Protein AF-A0A430FUM2-F1 (afdb_monomer)

pLDDT: mean 74.33, std 12.07, range [46.78, 91.12]

Sequence (78 aa):
MLALQAYESQVCPLCGMHTSTCHDEESVTSLYRTGRVEVCFATQMRNRAIQEFESSGTVPDDMRGAVTTTLTPRPPAT

Solvent-accessible surface area (backbone atoms only — not comparable to 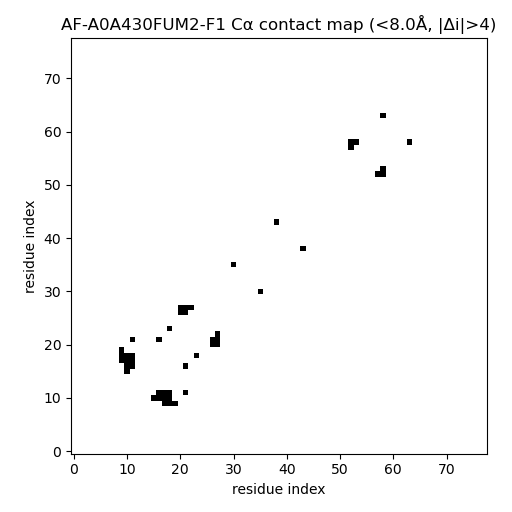full-atom values): 5108 Å² total; per-residue (Å²): 143,56,68,68,61,58,54,53,71,42,36,34,92,87,78,68,42,50,40,82,44,75,74,29,69,66,53,43,51,50,53,59,72,64,63,68,79,82,73,60,59,67,58,53,52,50,53,50,53,49,50,56,50,56,71,64,73,73,64,54,81,88,52,70,89,58,83,75,89,68,91,67,84,77,74,82,86,127

Radius of gyration: 19.79 Å; Cα contacts (8 Å, |Δi|>4): 24; chains: 1; bounding box: 45×22×46 Å

Secondary structure (DSSP, 8-state):
--HHHHHHTTB-TTT-SBHHHHS-HHHHHHHHHHT-----HHHHHHHHHHHHHHHTT---GGGTT---S---PPPPP-

Mean predicted aligned error: 12.23 Å

Structure (mmCIF, N/CA/C/O backbone):
data_AF-A0A430FUM2-F1
#
_entry.id   AF-A0A430FUM2-F1
#
loop_
_atom_site.group_PDB
_atom_site.id
_atom_site.type_symbol
_atom_site.label_atom_id
_atom_site.label_alt_id
_atom_site.label_comp_id
_atom_site.label_asym_id
_atom_site.label_entity_id
_atom_site.label_seq_id
_atom_site.pdbx_PDB_ins_code
_atom_site.Cartn_x
_atom_site.Cartn_y
_atom_site.Cartn_z
_atom_site.occupancy
_atom_site.B_iso_or_equiv
_atom_site.auth_seq_id
_atom_site.auth_comp_id
_atom_site.auth_asym_id
_atom_site.auth_atom_id
_atom_site.pdbx_PDB_model_num
ATOM 1 N N . MET A 1 1 ? -18.427 -17.674 -6.632 1.00 56.81 1 MET A N 1
ATOM 2 C CA . MET A 1 1 ? -17.974 -16.302 -6.314 1.00 56.81 1 MET A CA 1
ATOM 3 C C . MET A 1 1 ? -18.377 -15.983 -4.883 1.00 56.81 1 MET A C 1
ATOM 5 O O . MET A 1 1 ? -19.491 -15.537 -4.685 1.00 56.81 1 MET A O 1
ATOM 9 N N . LEU A 1 2 ? -17.551 -16.314 -3.886 1.00 71.62 2 LEU A N 1
ATOM 10 C CA . LEU A 1 2 ? -17.905 -16.064 -2.476 1.00 71.62 2 LEU A CA 1
ATOM 11 C C . LEU A 1 2 ? -16.708 -15.578 -1.646 1.00 71.62 2 LEU A C 1
ATOM 13 O O . LEU A 1 2 ? -16.854 -14.646 -0.871 1.00 71.62 2 LEU A O 1
ATOM 17 N N . ALA A 1 3 ? -15.511 -16.139 -1.849 1.00 74.12 3 ALA A N 1
ATOM 18 C CA . ALA A 1 3 ? -14.344 -15.813 -1.023 1.00 74.12 3 ALA A CA 1
ATOM 19 C C . ALA A 1 3 ? -13.832 -14.367 -1.188 1.00 74.12 3 ALA A C 1
ATOM 21 O O . ALA A 1 3 ? -13.570 -13.704 -0.191 1.00 74.12 3 ALA A O 1
ATOM 22 N N . LEU A 1 4 ? -13.729 -13.862 -2.425 1.00 74.38 4 LEU A N 1
ATOM 23 C CA . LEU A 1 4 ? -13.246 -12.497 -2.683 1.00 74.38 4 LEU A CA 1
ATOM 24 C C . LEU A 1 4 ? -14.211 -11.443 -2.123 1.00 74.38 4 LEU A C 1
ATOM 26 O O . LEU A 1 4 ? -13.799 -10.506 -1.459 1.00 74.38 4 LEU A O 1
ATOM 30 N N . GLN A 1 5 ? -15.508 -11.664 -2.312 1.00 75.38 5 GLN A N 1
ATOM 31 C CA . GLN A 1 5 ? -16.559 -10.756 -1.862 1.00 75.38 5 GLN A CA 1
ATOM 32 C C . GLN A 1 5 ? -16.693 -10.753 -0.330 1.00 75.38 5 GLN A C 1
ATOM 34 O O . GLN A 1 5 ? -16.909 -9.706 0.275 1.00 75.38 5 GLN A O 1
ATOM 39 N N . ALA A 1 6 ? -16.508 -11.914 0.311 1.00 76.00 6 ALA A N 1
ATOM 40 C CA . ALA A 1 6 ? -16.427 -12.015 1.766 1.00 76.00 6 ALA A CA 1
ATOM 41 C C . ALA A 1 6 ? -15.212 -11.252 2.319 1.00 76.00 6 ALA A C 1
ATOM 43 O O . ALA A 1 6 ? -1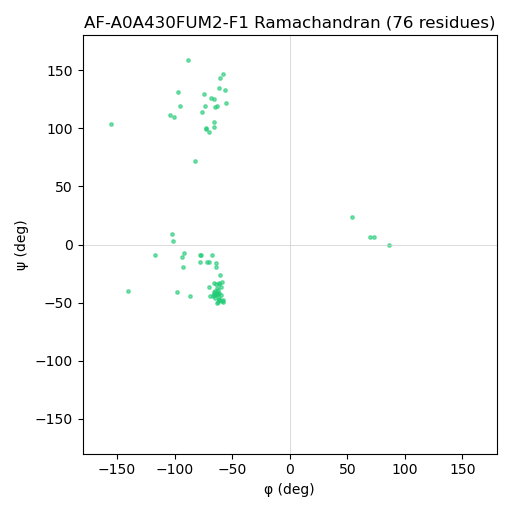5.352 -10.531 3.303 1.00 76.00 6 ALA A O 1
ATOM 44 N N . TYR A 1 7 ? -14.054 -11.350 1.661 1.00 75.62 7 TYR A N 1
ATOM 45 C CA . TYR A 1 7 ? -12.863 -10.583 2.027 1.00 75.62 7 TYR A CA 1
ATOM 46 C C . TYR A 1 7 ? -13.083 -9.070 1.865 1.00 75.62 7 TYR A C 1
ATOM 48 O O . TYR A 1 7 ? -12.875 -8.312 2.808 1.00 75.62 7 TYR A O 1
ATOM 56 N N . GLU A 1 8 ? -13.577 -8.628 0.707 1.00 77.19 8 GLU A N 1
ATOM 57 C CA . GLU A 1 8 ? -13.819 -7.207 0.417 1.00 77.19 8 GLU A CA 1
ATOM 58 C C . GLU A 1 8 ? -14.845 -6.580 1.369 1.00 77.19 8 GLU A C 1
ATOM 60 O O . GLU A 1 8 ? -14.693 -5.424 1.755 1.00 77.19 8 GLU A O 1
ATOM 65 N N . SER A 1 9 ? -15.849 -7.345 1.817 1.00 81.62 9 SER A N 1
ATOM 66 C CA . SER A 1 9 ? -16.852 -6.864 2.781 1.00 81.62 9 SER A CA 1
ATOM 67 C C . SER A 1 9 ? -16.274 -6.503 4.154 1.00 81.62 9 SER A C 1
ATOM 69 O O . SER A 1 9 ? -16.900 -5.774 4.923 1.00 81.62 9 SER A O 1
ATOM 71 N N . GLN A 1 10 ? -15.078 -7.004 4.467 1.00 87.12 10 GLN A N 1
ATOM 72 C CA . GLN A 1 10 ? -14.384 -6.725 5.718 1.00 87.12 10 GLN A CA 1
ATOM 73 C C . GLN A 1 10 ? -13.450 -5.516 5.615 1.00 87.12 10 GLN A C 1
ATOM 75 O O . GLN A 1 10 ? -12.926 -5.071 6.636 1.00 87.12 10 GLN A O 1
ATOM 80 N N . VAL A 1 11 ? -13.252 -4.964 4.416 1.00 91.12 11 VAL A N 1
ATOM 81 C CA . VAL A 1 11 ? -12.360 -3.833 4.159 1.00 91.12 11 VAL A CA 1
ATOM 82 C C . VAL A 1 11 ? -13.161 -2.531 4.130 1.00 91.12 11 VAL A C 1
ATOM 84 O O . VAL A 1 11 ? -14.182 -2.413 3.458 1.00 91.12 11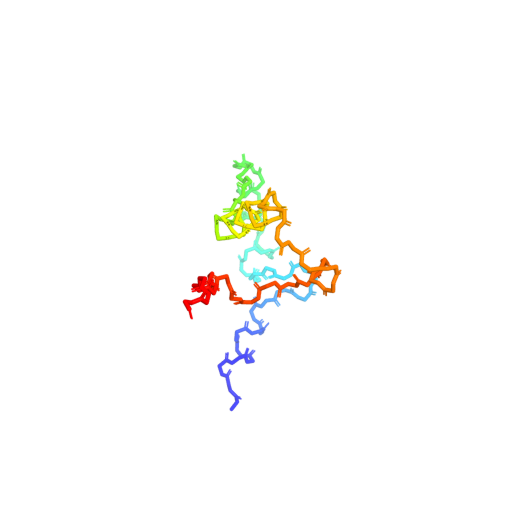 VAL A O 1
ATOM 87 N N . CYS A 1 12 ? -12.695 -1.520 4.857 1.00 85.69 12 CYS A N 1
ATOM 88 C CA . CYS A 1 12 ? -13.298 -0.197 4.854 1.00 85.69 12 CYS A CA 1
ATOM 89 C C . CYS A 1 12 ? -13.092 0.478 3.486 1.00 85.69 12 CYS A C 1
ATOM 91 O O . CYS A 1 12 ? -11.945 0.643 3.062 1.00 85.69 12 CYS A O 1
ATOM 93 N N . PRO A 1 13 ? -14.160 0.948 2.817 1.00 84.25 13 PRO A N 1
ATOM 94 C CA . PRO A 1 13 ? -14.046 1.568 1.497 1.00 84.25 13 PRO A CA 1
ATOM 95 C C . PRO A 1 13 ? -13.363 2.943 1.528 1.00 84.25 13 PRO A C 1
ATOM 97 O O . PRO A 1 13 ? -12.966 3.443 0.481 1.00 84.25 13 PRO A O 1
ATOM 100 N N . LEU A 1 14 ? -13.232 3.567 2.706 1.00 84.12 14 LEU A N 1
ATOM 101 C CA . LEU A 1 14 ? -12.595 4.879 2.849 1.00 84.12 14 LEU A CA 1
ATOM 102 C C . LEU A 1 14 ? -11.080 4.783 3.027 1.00 84.12 14 LEU A C 1
ATOM 104 O O . LEU A 1 14 ? -10.346 5.557 2.422 1.00 84.12 14 LEU A O 1
ATOM 108 N N . CYS A 1 15 ? -10.608 3.863 3.870 1.00 84.56 15 CYS A N 1
ATOM 109 C CA . CYS A 1 15 ? -9.191 3.783 4.238 1.00 84.56 15 CYS A CA 1
ATOM 110 C C . CYS A 1 15 ? -8.499 2.483 3.810 1.00 84.56 15 CYS A C 1
ATOM 112 O O . CYS A 1 15 ? -7.283 2.382 3.946 1.00 84.56 15 CYS A O 1
ATOM 114 N N . GLY A 1 16 ? -9.237 1.483 3.319 1.00 85.81 16 GLY A N 1
ATOM 115 C CA . GLY A 1 16 ? -8.677 0.199 2.887 1.00 85.81 16 GLY A CA 1
ATOM 116 C C . GLY A 1 16 ? -8.224 -0.727 4.024 1.00 85.81 16 GLY A C 1
ATOM 117 O O . GLY A 1 16 ? -7.634 -1.769 3.751 1.00 85.81 16 GLY A O 1
ATOM 118 N N . MET A 1 17 ? -8.485 -0.383 5.290 1.00 85.12 17 MET A N 1
ATOM 119 C CA . MET A 1 17 ? -8.169 -1.233 6.447 1.00 85.12 17 MET A CA 1
ATOM 120 C C . MET A 1 17 ? -9.306 -2.202 6.773 1.00 85.12 17 MET A C 1
ATOM 122 O O . MET A 1 17 ? -10.462 -1.940 6.450 1.00 85.12 17 MET A O 1
ATOM 126 N N . HIS A 1 18 ? -9.000 -3.292 7.479 1.00 89.12 18 HIS A N 1
ATOM 127 C CA . HIS A 1 18 ? -10.033 -4.169 8.024 1.00 89.12 18 HIS A CA 1
ATOM 128 C C . HIS A 1 18 ? -10.921 -3.396 9.018 1.00 89.12 18 HIS A C 1
ATOM 130 O O . HIS A 1 18 ? -10.418 -2.657 9.870 1.00 89.12 18 HIS A O 1
ATOM 136 N N . THR A 1 19 ? -12.242 -3.557 8.927 1.00 88.62 19 THR A N 1
ATOM 137 C CA . THR A 1 19 ? -13.215 -2.771 9.710 1.00 88.62 19 THR A CA 1
ATOM 138 C C . THR A 1 19 ? -13.066 -2.969 11.215 1.00 88.62 19 THR A C 1
ATOM 140 O O . THR A 1 19 ? -13.220 -2.011 11.966 1.00 88.62 19 THR A O 1
ATOM 143 N N . SER A 1 20 ? -12.665 -4.163 11.661 1.00 88.00 20 SER A N 1
ATOM 144 C CA . SER A 1 20 ? -12.354 -4.419 13.078 1.00 88.00 20 SER A CA 1
ATOM 145 C C . SER A 1 20 ? -11.160 -3.619 13.607 1.00 88.00 20 SER A C 1
ATOM 147 O O . SER A 1 20 ? -10.967 -3.565 14.811 1.00 88.00 20 SER A O 1
ATOM 149 N N . THR A 1 21 ? -10.333 -3.046 12.730 1.00 84.56 21 THR A N 1
ATOM 150 C CA . THR A 1 21 ? -9.188 -2.218 13.119 1.00 84.56 21 THR A CA 1
ATOM 151 C C . THR A 1 21 ? -9.528 -0.734 13.053 1.00 84.56 21 THR A C 1
ATOM 153 O O . THR A 1 21 ? -9.123 0.002 13.942 1.00 84.56 21 THR A O 1
ATOM 156 N N . CYS A 1 22 ? -10.256 -0.274 12.026 1.00 87.19 22 CYS A N 1
ATOM 157 C CA . CYS A 1 22 ? -10.522 1.159 11.834 1.00 87.19 22 CYS A CA 1
ATOM 158 C C . CYS A 1 22 ? -11.824 1.671 12.468 1.00 87.19 22 CYS A C 1
ATOM 160 O O . CYS A 1 22 ? -11.962 2.879 12.632 1.00 87.19 22 CYS A O 1
ATOM 162 N N . HIS A 1 23 ? -12.786 0.798 12.790 1.00 90.50 23 HIS A N 1
ATOM 163 C CA . HIS A 1 23 ? -14.037 1.179 13.471 1.00 90.50 23 HIS A CA 1
ATOM 164 C C . HIS A 1 23 ? -14.028 0.855 14.973 1.00 90.50 23 HIS A C 1
ATOM 166 O O . HIS A 1 23 ? -15.031 1.068 15.648 1.00 90.50 23 HIS A O 1
ATOM 172 N N . ASP A 1 24 ? -12.909 0.351 15.490 1.00 91.12 24 ASP A N 1
ATOM 173 C CA . ASP A 1 24 ? -12.683 0.159 16.918 1.00 91.12 24 ASP A CA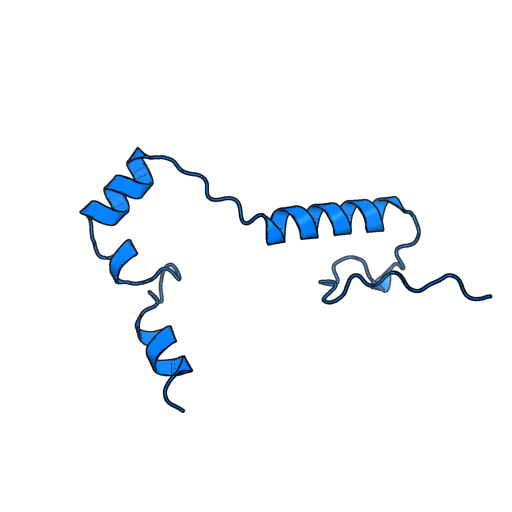 1
ATOM 174 C C . ASP A 1 24 ? -11.744 1.257 17.441 1.00 91.12 24 ASP A C 1
ATOM 176 O O . ASP A 1 24 ? -10.563 1.317 17.089 1.00 91.12 24 ASP A O 1
ATOM 180 N N . GLU A 1 25 ? -12.287 2.148 18.272 1.00 88.81 25 GLU A N 1
ATOM 181 C CA . GLU A 1 25 ? -11.575 3.303 18.824 1.00 88.81 25 GLU A CA 1
ATOM 182 C C . GLU A 1 25 ? -10.351 2.893 19.655 1.00 88.81 25 GLU A C 1
ATOM 184 O O . GLU A 1 25 ? -9.310 3.559 19.598 1.00 88.81 25 GLU A O 1
ATOM 189 N N . GLU A 1 26 ? -10.437 1.785 20.396 1.00 89.88 26 GLU A N 1
ATOM 190 C CA . GLU A 1 26 ? -9.332 1.309 21.229 1.00 89.88 26 GLU A CA 1
ATOM 191 C C . GLU A 1 26 ? -8.177 0.799 20.358 1.00 89.88 26 GLU A C 1
ATOM 193 O O . GLU A 1 26 ? -7.019 1.185 20.567 1.00 89.88 26 GLU A O 1
ATOM 198 N N . SER A 1 27 ? -8.494 0.018 19.320 1.00 84.50 27 SER A N 1
ATOM 199 C CA . SER A 1 27 ? -7.524 -0.455 18.325 1.00 84.50 27 SER A CA 1
ATOM 200 C C . SER A 1 27 ? -6.803 0.699 17.622 1.00 84.50 27 SER A C 1
ATOM 202 O O . SER A 1 27 ? -5.568 0.707 17.554 1.00 84.50 27 SER A O 1
ATOM 204 N N . VAL A 1 28 ? -7.537 1.716 17.153 1.00 84.25 28 VAL A N 1
ATOM 205 C CA . VAL A 1 28 ? -6.942 2.902 16.504 1.00 84.25 28 VAL A CA 1
ATOM 206 C C . VAL A 1 28 ? -6.067 3.686 17.484 1.00 84.25 28 VAL A C 1
ATOM 208 O O . VAL A 1 28 ? -4.945 4.076 17.148 1.00 84.25 28 VAL A O 1
ATOM 211 N N . THR A 1 29 ? -6.538 3.881 18.716 1.00 85.88 29 THR A N 1
ATOM 212 C CA . THR A 1 29 ? -5.792 4.603 19.756 1.00 85.88 29 THR A CA 1
ATOM 213 C C . THR A 1 29 ? -4.495 3.881 20.128 1.00 85.88 29 THR A C 1
ATOM 215 O O . THR A 1 29 ? -3.466 4.526 20.344 1.00 85.88 29 THR A O 1
ATOM 218 N N . SER A 1 30 ? -4.509 2.548 20.169 1.00 83.69 30 SER A N 1
ATOM 219 C CA . SER A 1 30 ? -3.322 1.721 20.409 1.00 83.69 30 SER A CA 1
ATOM 220 C C . SER A 1 30 ? -2.292 1.842 19.276 1.00 83.69 30 SER A C 1
ATOM 222 O O . SER A 1 30 ? -1.106 2.089 19.532 1.00 83.69 30 SER A O 1
ATOM 224 N N . LEU A 1 31 ? -2.736 1.765 18.015 1.00 79.81 31 LEU A N 1
ATOM 225 C CA . LEU A 1 31 ? -1.875 1.975 16.842 1.00 79.81 31 LEU A CA 1
ATOM 226 C C . LEU A 1 31 ? -1.247 3.374 16.843 1.00 79.81 31 LEU A C 1
ATOM 228 O O . LEU A 1 31 ? -0.041 3.515 16.634 1.00 79.81 31 LEU A O 1
ATOM 232 N N . TYR A 1 32 ? -2.039 4.401 17.161 1.00 80.50 32 TYR A N 1
ATOM 233 C CA . TYR A 1 32 ? -1.552 5.775 17.266 1.00 80.50 32 TYR A CA 1
ATOM 234 C C . TYR A 1 32 ? -0.503 5.935 18.375 1.00 80.50 32 TYR A C 1
ATOM 236 O O . TYR A 1 32 ? 0.584 6.457 18.131 1.00 80.50 32 TYR A O 1
ATOM 244 N N . ARG A 1 33 ? -0.789 5.446 19.591 1.00 82.56 33 ARG A N 1
ATOM 245 C CA . ARG A 1 33 ? 0.120 5.560 20.749 1.00 82.56 33 ARG A CA 1
ATOM 246 C C . ARG A 1 33 ? 1.432 4.814 20.557 1.00 82.56 33 ARG A C 1
ATOM 248 O O . ARG A 1 33 ? 2.459 5.252 21.067 1.00 82.56 33 ARG A O 1
ATOM 255 N N . THR A 1 34 ? 1.403 3.685 19.854 1.00 76.25 34 THR A N 1
ATOM 256 C CA . THR A 1 34 ? 2.619 2.915 19.571 1.00 76.25 34 THR A CA 1
ATOM 257 C C . THR A 1 34 ? 3.445 3.518 18.441 1.00 76.25 34 THR A C 1
ATOM 259 O O . THR A 1 34 ? 4.618 3.164 18.320 1.00 76.25 34 THR A O 1
ATOM 262 N N . GLY A 1 35 ? 2.877 4.433 17.640 1.00 64.81 35 GLY A N 1
ATOM 263 C CA . GLY A 1 35 ? 3.595 5.186 16.609 1.00 64.81 35 GLY A CA 1
ATOM 264 C C . GLY A 1 35 ? 4.350 4.297 15.621 1.00 64.81 35 GLY A C 1
ATOM 265 O O . GLY A 1 35 ? 5.353 4.721 15.044 1.00 64.81 35 GLY A O 1
ATOM 266 N N . ARG A 1 36 ? 3.928 3.033 15.474 1.00 60.56 36 ARG A N 1
ATOM 267 C CA . ARG A 1 36 ? 4.635 2.048 14.664 1.00 60.56 36 ARG A CA 1
ATOM 268 C C . ARG A 1 36 ? 4.422 2.391 13.202 1.00 60.56 36 ARG A C 1
ATOM 270 O O . ARG A 1 36 ? 3.393 2.080 12.616 1.00 60.56 36 ARG A O 1
ATOM 277 N N . VAL A 1 37 ? 5.426 3.029 12.615 1.00 64.81 37 VAL A N 1
ATOM 278 C CA . VAL A 1 37 ? 5.557 3.100 11.165 1.00 64.81 37 VAL A CA 1
ATOM 279 C C . VAL A 1 37 ? 5.811 1.677 10.683 1.00 64.81 37 VAL A C 1
ATOM 281 O O . VAL A 1 37 ? 6.912 1.144 10.828 1.00 64.81 37 VAL A O 1
ATOM 284 N N . GLU A 1 38 ? 4.774 1.032 10.163 1.00 66.00 38 GLU A N 1
ATOM 285 C CA . GLU A 1 38 ? 4.919 -0.278 9.547 1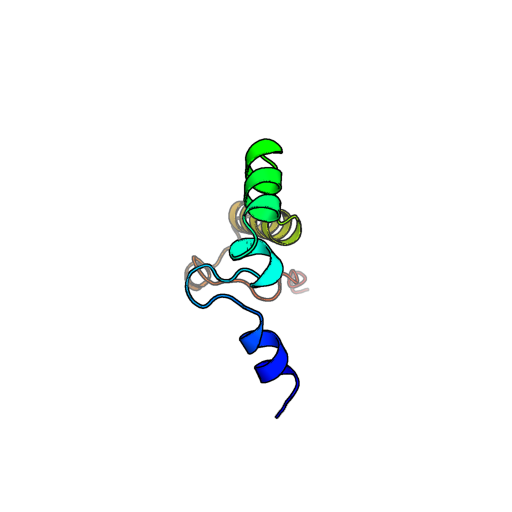.00 66.00 38 GLU A CA 1
ATOM 286 C C . GLU A 1 38 ? 5.617 -0.118 8.196 1.00 66.00 38 GLU A C 1
ATOM 288 O O . GLU A 1 38 ? 5.142 0.569 7.291 1.00 66.00 38 GLU A O 1
ATOM 293 N N . VAL A 1 39 ? 6.784 -0.745 8.065 1.00 72.12 39 VAL A N 1
ATOM 294 C CA . VAL A 1 39 ? 7.523 -0.787 6.805 1.00 72.12 39 VAL A CA 1
ATOM 295 C C . VAL A 1 39 ? 7.175 -2.087 6.098 1.00 72.12 39 VAL A C 1
ATOM 297 O O . VAL A 1 39 ? 7.474 -3.177 6.584 1.00 72.12 39 VAL A O 1
ATOM 300 N N . CYS A 1 40 ? 6.593 -1.988 4.904 1.00 77.06 40 CYS A N 1
ATOM 301 C CA . CYS A 1 40 ? 6.486 -3.140 4.020 1.00 77.06 40 CYS A CA 1
ATOM 302 C C . CYS A 1 40 ? 7.885 -3.495 3.490 1.00 77.06 40 CYS A C 1
ATOM 304 O O . CYS A 1 40 ? 8.359 -2.905 2.514 1.00 77.06 40 CYS A O 1
ATOM 306 N N . PHE A 1 41 ? 8.554 -4.461 4.126 1.00 77.19 41 PHE A N 1
ATOM 307 C CA . PHE A 1 41 ? 9.902 -4.892 3.737 1.00 77.19 41 PHE A CA 1
ATOM 308 C C . PHE A 1 41 ? 9.970 -5.401 2.291 1.00 77.19 41 PHE A C 1
ATOM 310 O O . PHE A 1 41 ? 10.963 -5.165 1.612 1.00 77.19 41 PHE A O 1
ATOM 317 N N . ALA A 1 42 ? 8.903 -6.017 1.773 1.00 72.50 42 ALA A N 1
ATOM 318 C CA . ALA A 1 42 ? 8.836 -6.408 0.364 1.00 72.50 42 ALA A CA 1
ATOM 319 C C . ALA A 1 42 ? 8.927 -5.188 -0.573 1.00 72.50 42 ALA A C 1
ATOM 321 O O . ALA A 1 42 ? 9.718 -5.188 -1.516 1.00 72.50 42 ALA A O 1
ATOM 322 N N . THR A 1 43 ? 8.181 -4.117 -0.281 1.00 72.38 43 THR A N 1
ATOM 323 C CA . THR A 1 43 ? 8.251 -2.856 -1.038 1.00 72.38 43 THR A CA 1
ATOM 324 C C . THR A 1 43 ? 9.610 -2.183 -0.882 1.00 72.38 43 THR A C 1
ATOM 326 O O . THR A 1 43 ? 10.161 -1.698 -1.867 1.00 72.38 43 T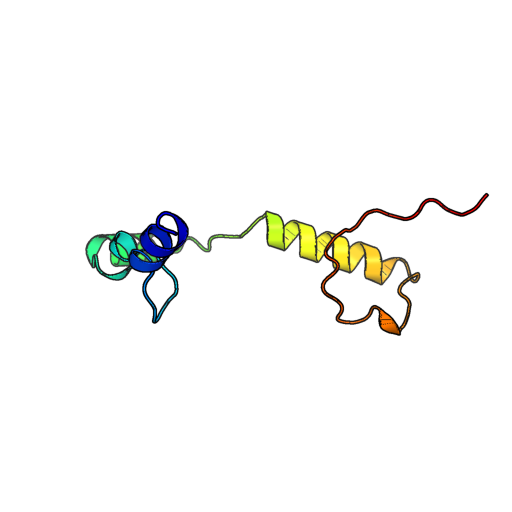HR A O 1
ATOM 329 N N . GLN A 1 44 ? 10.186 -2.192 0.324 1.00 83.69 44 GLN A N 1
ATOM 330 C CA . GLN A 1 44 ? 11.534 -1.669 0.556 1.00 83.69 44 GLN A CA 1
ATOM 331 C C . GLN A 1 44 ? 12.572 -2.396 -0.315 1.00 83.69 44 GLN A C 1
ATOM 333 O O . GLN A 1 44 ? 13.341 -1.745 -1.021 1.00 83.69 44 GLN A O 1
ATOM 338 N N . MET A 1 45 ? 12.563 -3.732 -0.310 1.00 80.81 45 MET A N 1
ATOM 339 C CA . MET A 1 45 ? 13.484 -4.553 -1.102 1.00 80.81 45 MET A CA 1
ATOM 340 C C . MET A 1 45 ? 13.271 -4.369 -2.606 1.00 80.81 45 MET A C 1
ATOM 342 O O . MET A 1 45 ? 14.245 -4.243 -3.344 1.00 80.81 45 MET A O 1
ATOM 346 N N . ARG A 1 46 ? 12.016 -4.276 -3.065 1.00 79.69 46 ARG A N 1
ATOM 347 C CA . ARG A 1 46 ? 11.700 -3.961 -4.466 1.00 79.69 46 ARG A CA 1
ATOM 348 C C . ARG A 1 46 ? 12.289 -2.614 -4.877 1.00 79.69 46 ARG A C 1
ATOM 350 O O . ARG A 1 46 ? 12.944 -2.529 -5.908 1.00 79.69 46 ARG A O 1
ATOM 357 N N . ASN A 1 47 ? 12.078 -1.574 -4.071 1.00 82.06 47 ASN A N 1
ATOM 358 C CA . ASN A 1 47 ? 12.593 -0.238 -4.364 1.00 82.06 47 ASN A CA 1
ATOM 359 C C . ASN A 1 47 ? 14.127 -0.230 -4.404 1.00 82.06 47 ASN A C 1
ATOM 361 O O . ASN A 1 47 ? 14.705 0.399 -5.285 1.00 82.06 47 ASN A O 1
ATOM 365 N N . ARG A 1 48 ? 14.784 -0.976 -3.507 1.00 85.06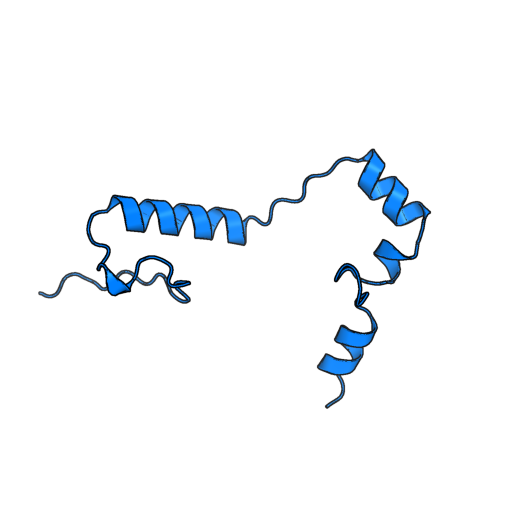 48 ARG A N 1
ATOM 366 C CA . ARG A 1 48 ? 16.239 -1.158 -3.540 1.00 85.06 48 ARG A CA 1
ATOM 367 C C . ARG A 1 48 ? 16.702 -1.839 -4.831 1.00 85.06 48 ARG A C 1
ATOM 369 O O . ARG A 1 48 ? 17.618 -1.346 -5.475 1.00 85.06 48 ARG A O 1
ATOM 376 N N . ALA A 1 49 ? 16.055 -2.929 -5.234 1.00 82.44 49 ALA A N 1
ATOM 377 C CA . ALA A 1 49 ? 16.428 -3.648 -6.448 1.00 82.44 49 ALA A CA 1
ATOM 378 C C . ALA A 1 49 ? 16.188 -2.818 -7.725 1.00 82.44 49 ALA A C 1
ATOM 380 O O . ALA A 1 49 ? 16.973 -2.901 -8.665 1.00 82.44 49 ALA A O 1
ATOM 381 N N . ILE A 1 50 ? 15.150 -1.972 -7.745 1.00 78.62 50 ILE A N 1
ATOM 382 C CA . ILE A 1 50 ? 14.934 -0.986 -8.817 1.00 78.62 50 ILE A CA 1
ATOM 383 C C . ILE A 1 50 ? 16.099 0.008 -8.872 1.00 78.62 50 ILE A C 1
ATOM 385 O O . ILE A 1 50 ? 16.656 0.209 -9.944 1.00 78.62 50 ILE A O 1
ATOM 389 N N . GLN A 1 51 ? 16.522 0.570 -7.735 1.00 83.38 51 GLN A N 1
ATOM 390 C CA . GLN A 1 51 ? 17.668 1.491 -7.685 1.00 83.38 51 GLN A CA 1
ATOM 391 C C . GLN A 1 51 ? 18.972 0.822 -8.153 1.00 83.38 51 GLN A C 1
ATOM 393 O O . GLN A 1 51 ? 19.750 1.416 -8.901 1.00 83.38 51 GLN A O 1
ATOM 398 N N . GLU A 1 52 ? 19.216 -0.425 -7.744 1.00 83.38 52 GLU A N 1
ATOM 399 C CA . GLU A 1 52 ? 20.377 -1.211 -8.190 1.00 83.38 52 GLU A CA 1
ATOM 400 C C . GLU A 1 52 ? 20.325 -1.460 -9.708 1.00 83.38 52 GLU A C 1
ATOM 402 O O . GLU A 1 52 ? 21.321 -1.281 -10.408 1.00 83.38 52 GLU A O 1
ATOM 407 N N . PHE A 1 53 ? 19.149 -1.784 -10.247 1.00 77.94 53 PHE A N 1
ATOM 408 C CA . PHE A 1 53 ? 18.954 -1.950 -11.685 1.00 77.94 53 PHE A CA 1
ATOM 409 C C . PHE A 1 53 ? 19.138 -0.632 -12.461 1.00 77.94 53 PHE A C 1
ATOM 411 O O . PHE A 1 53 ? 19.838 -0.616 -13.471 1.00 77.94 53 PHE A O 1
ATOM 418 N N . GLU A 1 54 ? 18.597 0.486 -11.973 1.00 78.94 54 GLU A N 1
ATOM 419 C CA . GLU A 1 54 ? 18.763 1.819 -12.571 1.00 78.94 54 GLU A CA 1
ATOM 420 C C . GLU A 1 54 ? 20.219 2.288 -12.584 1.00 78.94 54 GLU A C 1
ATOM 422 O O . GLU A 1 54 ? 20.712 2.786 -13.599 1.00 78.94 54 GLU A O 1
ATOM 427 N N . SER A 1 55 ? 20.933 2.069 -11.480 1.00 81.75 55 SER A N 1
ATOM 428 C CA . SER A 1 55 ? 22.349 2.432 -11.352 1.00 81.75 55 SER A CA 1
ATOM 429 C C . SER A 1 55 ? 23.295 1.550 -12.173 1.00 81.75 55 SER A C 1
ATOM 431 O O .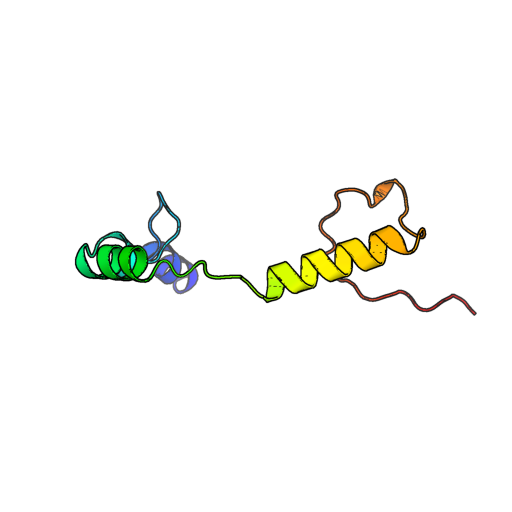 SER A 1 55 ? 24.424 1.961 -12.432 1.00 81.75 55 SER A O 1
ATOM 433 N N . SER A 1 56 ? 22.840 0.389 -12.661 1.00 81.12 56 SER A N 1
ATOM 434 C CA . SER A 1 56 ? 23.626 -0.481 -13.550 1.00 81.12 56 SER A CA 1
ATOM 435 C C . SER A 1 56 ? 23.894 0.117 -14.941 1.00 81.12 56 SER A C 1
ATOM 437 O O . SER A 1 56 ? 24.633 -0.473 -15.728 1.00 81.12 56 SER A O 1
ATOM 439 N N . GLY A 1 57 ? 23.262 1.247 -15.289 1.00 72.94 57 GLY A N 1
ATOM 440 C CA . GLY A 1 57 ? 23.424 1.910 -16.590 1.00 72.94 57 GLY A CA 1
ATOM 441 C C . GLY A 1 57 ? 22.821 1.145 -17.774 1.00 72.94 57 GLY A C 1
ATOM 442 O O . GLY A 1 57 ? 22.988 1.562 -18.916 1.00 72.94 57 GLY A O 1
ATOM 443 N N . THR A 1 58 ? 22.111 0.044 -17.512 1.00 69.00 58 THR A N 1
ATOM 444 C CA . THR A 1 58 ? 21.576 -0.866 -18.540 1.00 69.00 58 THR A CA 1
ATOM 445 C C . THR A 1 58 ? 20.076 -0.654 -18.782 1.00 69.00 58 THR A C 1
ATOM 447 O O . THR A 1 58 ? 19.459 -1.457 -19.470 1.00 69.00 58 THR A O 1
ATOM 450 N N . VAL A 1 59 ? 19.457 0.396 -18.221 1.00 68.25 59 VAL A N 1
ATOM 451 C CA . VAL A 1 59 ? 18.007 0.634 -18.347 1.00 68.25 59 VAL A CA 1
ATOM 452 C C . VAL A 1 59 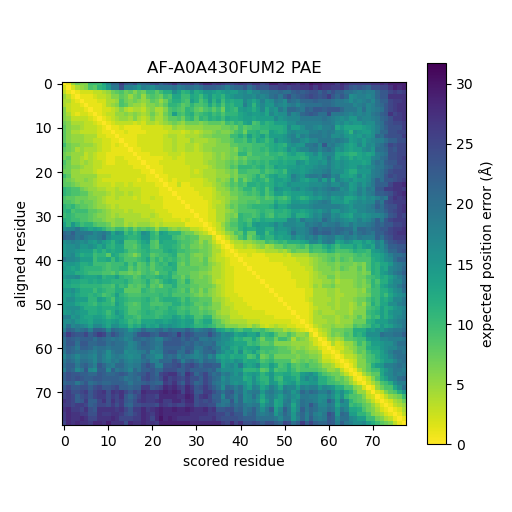? 17.675 1.188 -19.733 1.00 68.25 59 VAL A C 1
ATOM 454 O O . VAL A 1 59 ? 18.058 2.323 -20.027 1.00 68.25 59 VAL A O 1
ATOM 457 N N . PRO A 1 60 ? 16.943 0.435 -20.573 1.00 69.62 60 PRO A N 1
ATOM 458 C CA . PRO A 1 60 ? 16.400 0.958 -21.818 1.00 69.62 60 PRO A CA 1
ATOM 459 C C . PRO A 1 60 ? 15.438 2.122 -21.536 1.00 69.62 60 PRO A C 1
ATOM 461 O O . PRO A 1 60 ? 14.706 2.099 -20.544 1.00 69.62 60 PRO A O 1
ATOM 464 N N . ASP A 1 61 ? 15.419 3.148 -22.389 1.00 69.69 61 ASP A N 1
ATOM 465 C CA . ASP A 1 61 ? 14.608 4.354 -22.152 1.00 69.69 61 ASP A CA 1
ATOM 466 C C . ASP A 1 61 ? 13.098 4.073 -22.056 1.00 69.69 61 ASP A C 1
ATOM 468 O O . ASP A 1 61 ? 12.388 4.787 -21.348 1.00 69.69 61 ASP A O 1
ATOM 472 N N . ASP A 1 62 ? 12.615 3.004 -22.692 1.00 68.19 62 ASP A N 1
ATOM 473 C CA . ASP A 1 62 ? 11.223 2.541 -22.643 1.00 68.19 62 ASP A CA 1
ATOM 474 C C . ASP A 1 62 ? 10.858 1.784 -21.350 1.00 68.19 62 ASP A C 1
ATOM 476 O O . ASP A 1 62 ? 9.679 1.538 -21.094 1.00 68.19 62 ASP A O 1
ATOM 480 N N . MET A 1 63 ? 11.838 1.452 -20.501 1.00 65.75 63 MET A N 1
ATOM 481 C CA . MET A 1 63 ? 11.614 0.825 -19.192 1.00 65.75 63 MET A CA 1
ATOM 482 C C . MET A 1 63 ? 11.517 1.828 -18.034 1.00 65.75 63 MET A C 1
ATOM 484 O O . MET A 1 63 ? 11.117 1.445 -16.930 1.00 65.75 63 MET A O 1
ATOM 488 N N . ARG A 1 64 ? 11.845 3.113 -18.241 1.00 60.28 64 ARG A N 1
ATOM 489 C CA . ARG A 1 64 ? 11.730 4.135 -17.184 1.00 60.28 64 ARG A CA 1
ATOM 490 C C . ARG A 1 64 ? 10.261 4.335 -16.798 1.00 60.28 64 ARG A C 1
ATOM 492 O O . ARG A 1 64 ? 9.444 4.744 -17.613 1.00 60.28 64 ARG A O 1
ATOM 499 N N . GLY A 1 65 ? 9.931 4.065 -15.535 1.00 58.59 65 GLY A N 1
ATOM 500 C CA . GLY A 1 65 ? 8.562 4.169 -15.013 1.00 58.59 65 GLY A CA 1
ATOM 501 C C . GLY A 1 65 ? 7.703 2.912 -15.202 1.00 58.59 65 GLY A C 1
ATOM 502 O O . GLY A 1 65 ? 6.562 2.891 -14.740 1.00 58.59 65 GLY A O 1
ATOM 503 N N . ALA A 1 66 ? 8.236 1.849 -15.815 1.00 62.38 66 ALA A N 1
ATOM 504 C CA . ALA A 1 66 ? 7.562 0.557 -15.857 1.00 62.38 66 ALA A CA 1
ATOM 505 C C . ALA A 1 66 ? 7.652 -0.135 -14.485 1.00 62.38 66 ALA A C 1
ATOM 507 O O . ALA A 1 66 ? 8.732 -0.284 -13.912 1.00 62.38 66 ALA A O 1
ATOM 508 N N . VAL A 1 67 ? 6.517 -0.599 -13.953 1.00 57.69 67 VAL A N 1
ATOM 509 C CA . VAL A 1 67 ? 6.503 -1.457 -12.759 1.00 57.69 67 VAL A CA 1
ATOM 510 C C . VAL A 1 67 ? 7.020 -2.828 -13.185 1.00 57.69 67 VAL A C 1
ATOM 512 O O . VAL A 1 67 ? 6.289 -3.615 -13.783 1.00 57.69 67 VAL A O 1
ATOM 515 N N . THR A 1 68 ? 8.295 -3.111 -12.923 1.00 57.41 68 THR A N 1
ATOM 516 C CA . THR A 1 68 ? 8.900 -4.407 -13.240 1.00 57.41 68 THR A CA 1
ATOM 517 C C . THR A 1 68 ? 8.250 -5.494 -12.386 1.00 57.41 68 THR A C 1
ATOM 519 O O . THR A 1 68 ? 8.483 -5.612 -11.185 1.00 57.41 68 THR A O 1
ATOM 522 N N . THR A 1 69 ? 7.394 -6.304 -13.008 1.00 58.12 69 THR A N 1
ATOM 523 C CA . THR A 1 69 ? 6.688 -7.410 -12.343 1.00 58.12 69 THR A CA 1
ATOM 524 C C . THR A 1 69 ? 7.576 -8.636 -12.118 1.00 58.12 69 THR A C 1
ATOM 526 O O . THR A 1 69 ? 7.188 -9.546 -11.393 1.00 58.12 69 THR A O 1
ATOM 529 N N . THR A 1 70 ? 8.782 -8.652 -12.694 1.00 50.97 70 THR A N 1
ATOM 530 C CA . THR A 1 70 ? 9.758 -9.742 -12.566 1.00 50.97 70 THR A CA 1
ATOM 531 C C . THR A 1 70 ? 11.169 -9.205 -12.803 1.00 50.97 70 THR A C 1
ATOM 533 O O . THR A 1 70 ? 11.565 -8.953 -13.937 1.00 50.97 70 THR A O 1
ATOM 536 N N . LEU A 1 71 ? 11.939 -9.032 -11.728 1.00 51.81 71 LEU A N 1
ATOM 537 C CA . LEU A 1 71 ? 13.384 -8.799 -11.779 1.00 51.81 71 LEU A CA 1
ATOM 538 C C . LEU A 1 71 ? 14.087 -10.152 -11.928 1.00 51.81 71 LEU A C 1
ATOM 540 O O . LEU A 1 71 ? 14.664 -10.671 -10.976 1.00 51.81 71 LEU A O 1
ATOM 544 N N . THR A 1 72 ? 13.998 -10.778 -13.096 1.00 53.53 72 THR A N 1
ATOM 545 C CA . THR A 1 72 ? 14.939 -11.853 -13.430 1.00 53.53 72 THR A CA 1
ATOM 546 C C . THR A 1 72 ? 15.986 -11.239 -14.348 1.00 53.53 72 THR A C 1
ATOM 548 O O . THR A 1 72 ? 15.643 -10.887 -15.479 1.00 53.53 72 THR A O 1
ATOM 551 N N . PRO A 1 73 ? 17.239 -11.048 -13.891 1.00 50.81 73 PRO A N 1
ATOM 552 C CA . PRO A 1 73 ? 18.312 -10.605 -14.767 1.00 50.81 73 PRO A CA 1
ATOM 553 C C . PRO A 1 73 ? 18.403 -11.578 -15.941 1.00 50.81 73 PRO A C 1
ATOM 555 O O . PRO A 1 73 ? 18.569 -12.783 -15.744 1.00 50.81 73 PRO A O 1
ATOM 558 N N . ARG A 1 74 ? 18.249 -11.075 -17.169 1.00 52.25 74 ARG A N 1
ATOM 559 C CA . ARG A 1 74 ? 18.524 -11.881 -18.358 1.00 52.25 74 ARG A CA 1
ATOM 560 C C . ARG A 1 74 ? 20.034 -12.173 -18.358 1.00 52.25 74 ARG A C 1
ATOM 562 O O . ARG A 1 74 ? 20.801 -11.212 -18.278 1.00 52.25 74 ARG A O 1
ATOM 569 N N . PRO A 1 75 ? 20.479 -13.442 -18.422 1.00 48.19 75 PRO A N 1
ATOM 570 C CA . PRO A 1 75 ? 21.902 -13.744 -18.533 1.00 48.19 75 PRO A CA 1
ATOM 571 C C . PRO A 1 75 ? 22.482 -13.072 -19.785 1.00 48.19 75 PRO A C 1
ATOM 573 O O . PRO A 1 75 ? 21.759 -12.955 -20.783 1.00 48.19 75 PRO A O 1
ATOM 576 N N . PRO A 1 76 ? 23.753 -12.632 -19.763 1.00 46.78 76 PRO A N 1
ATOM 577 C CA . PRO A 1 76 ? 24.397 -12.104 -20.958 1.00 46.78 76 PRO A CA 1
ATOM 578 C C . PRO A 1 76 ? 24.344 -13.158 -22.069 1.00 46.78 76 PRO A C 1
ATOM 580 O O . PRO A 1 76 ? 24.616 -14.334 -21.827 1.00 46.78 76 PRO A O 1
ATOM 583 N N . ALA A 1 77 ? 23.941 -12.736 -23.269 1.00 59.88 77 ALA A N 1
ATOM 584 C CA . ALA A 1 77 ? 23.930 -13.606 -24.436 1.00 59.88 77 ALA A CA 1
ATOM 585 C C . ALA A 1 77 ? 25.375 -14.025 -24.751 1.00 59.88 77 ALA A C 1
ATOM 587 O O . ALA A 1 77 ? 26.226 -13.163 -24.970 1.00 59.88 77 ALA A O 1
ATOM 588 N N . THR A 1 78 ? 25.635 -15.332 -24.705 1.00 53.78 78 THR A N 1
ATOM 589 C CA . THR A 1 78 ? 26.868 -15.969 -25.193 1.00 53.78 78 THR A CA 1
ATOM 590 C C . THR A 1 78 ? 26.896 -16.018 -26.707 1.00 53.78 78 THR A C 1
ATOM 592 O O . THR A 1 78 ? 25.826 -16.348 -27.271 1.00 53.78 78 THR A O 1
#

Foldseek 3Di:
DPVVVVVVVQADPPPRDGCVQVVDPVNVVVCVVVVDPDDPVVVVVLVVVVVVVVVVVPDDPVCVPPPPPDPDPDPPDD

Organism: NCBI:txid2306974